Protein AF-A0A2V8IM67-F1 (afdb_monomer_lite)

Foldseek 3Di:
DDDDDDDDDDDDDPPDPPPPPPPPDDLVPQDLCNQVVCVLVVNDFLLRLVVNVLVVCVVAQDDQWDDPPPPPDPDDIGGDPPPSHDVPAQAAQDFLVVCVVSPHDPRNAPDPPDNRPPPPVQDGSNRVRVVQRVCCVVPVDGPDSQGSPDDDDDPVDDDPRGD

Secondary structure (DSSP, 8-state):
----------------------PPPP-TT--HHHHHHHHHTTS--HHHHHHHHHHHHHHH-S--EE-TT-TT--SPPEE-TT-------------HHHHHHTT--GGG-S-SS-SS---TTS--HHHHHHHHHHHHHHHS--SSTTTT------TTS--TT--

Radius of gyration: 24.32 Å; chains: 1; bounding box: 34×68×85 Å

Structure (mmCIF, N/CA/C/O backbone):
data_AF-A0A2V8IM67-F1
#
_entry.id   AF-A0A2V8IM67-F1
#
loop_
_atom_site.group_PDB
_atom_site.id
_atom_site.type_symbol
_atom_site.label_atom_id
_atom_site.label_alt_id
_atom_site.label_comp_id
_atom_site.label_asym_id
_atom_site.label_entity_id
_atom_site.label_seq_id
_atom_site.pdbx_PDB_ins_code
_atom_site.Cartn_x
_atom_site.Cartn_y
_atom_site.Cartn_z
_atom_site.occupancy
_atom_site.B_iso_or_equiv
_atom_site.auth_seq_id
_atom_site.auth_comp_id
_atom_site.auth_asym_id
_atom_site.auth_atom_id
_atom_site.pdbx_PDB_model_num
ATOM 1 N N . MET A 1 1 ? 3.211 -52.208 57.667 1.00 41.94 1 MET A N 1
ATOM 2 C CA . MET A 1 1 ? 3.717 -52.539 56.318 1.00 41.94 1 MET A CA 1
ATOM 3 C C . MET A 1 1 ? 2.692 -52.044 55.316 1.00 41.94 1 MET A C 1
ATOM 5 O O . MET A 1 1 ? 1.615 -52.606 55.221 1.00 41.94 1 MET A O 1
ATOM 9 N N . LEU A 1 2 ? 2.988 -50.895 54.713 1.00 44.56 2 LEU A N 1
ATOM 10 C CA . LEU A 1 2 ? 2.083 -50.044 53.943 1.00 44.56 2 LEU A CA 1
ATOM 11 C C . LEU A 1 2 ? 2.458 -50.181 52.466 1.00 44.56 2 LEU A C 1
ATOM 13 O O . LEU A 1 2 ? 3.575 -49.805 52.118 1.00 44.56 2 LEU A O 1
ATOM 17 N N . ARG A 1 3 ? 1.592 -50.754 51.622 1.00 47.78 3 ARG A N 1
ATOM 18 C CA . ARG A 1 3 ? 1.805 -50.831 50.167 1.00 47.78 3 ARG A CA 1
ATOM 19 C C . ARG A 1 3 ? 0.517 -51.211 49.425 1.00 47.78 3 ARG A C 1
ATOM 21 O O . ARG A 1 3 ? -0.251 -52.019 49.927 1.00 47.78 3 ARG A O 1
ATOM 28 N N . HIS A 1 4 ? 0.395 -50.658 48.214 1.00 43.56 4 HIS A N 1
ATOM 29 C CA . HIS A 1 4 ? -0.607 -50.873 47.150 1.00 43.56 4 HIS A CA 1
ATOM 30 C C . HIS A 1 4 ? -1.770 -49.854 47.148 1.00 43.56 4 HIS A C 1
ATOM 32 O O . HIS A 1 4 ? -2.721 -49.968 47.904 1.00 43.56 4 HIS A O 1
ATOM 38 N N . LEU A 1 5 ? -1.597 -48.697 46.491 1.00 52.53 5 LEU A N 1
ATOM 39 C CA . LEU A 1 5 ? -1.862 -48.431 45.056 1.00 52.53 5 LEU A CA 1
ATOM 40 C C . LEU A 1 5 ? -3.352 -48.489 44.686 1.00 52.53 5 LEU A C 1
ATOM 42 O O . LEU A 1 5 ? -3.815 -49.502 44.180 1.00 52.53 5 LEU A O 1
ATOM 46 N N . VAL A 1 6 ? -4.050 -47.357 44.829 1.00 46.59 6 VAL A N 1
ATOM 47 C CA . VAL A 1 6 ? -5.167 -46.977 43.946 1.00 46.59 6 VAL A CA 1
ATOM 48 C C . VAL A 1 6 ? -5.115 -45.457 43.747 1.00 46.59 6 VAL A C 1
ATOM 50 O O . VAL A 1 6 ? -5.665 -44.694 44.532 1.00 46.59 6 VAL A O 1
ATOM 53 N N . VAL A 1 7 ? -4.415 -45.004 42.707 1.00 49.31 7 VAL A N 1
ATOM 54 C CA . VAL A 1 7 ? -4.601 -43.663 42.129 1.00 49.31 7 VAL A CA 1
ATOM 55 C C . VAL A 1 7 ? -4.924 -43.889 40.661 1.00 49.31 7 VAL A C 1
ATOM 57 O O . VAL A 1 7 ? -4.036 -44.073 39.835 1.00 49.31 7 VAL A O 1
ATOM 60 N N . ALA A 1 8 ? -6.215 -43.956 40.361 1.00 51.38 8 ALA A N 1
ATOM 61 C CA . ALA A 1 8 ? -6.736 -44.001 39.005 1.00 51.38 8 ALA A CA 1
ATOM 62 C C . ALA A 1 8 ? -8.102 -43.307 39.000 1.00 51.38 8 ALA A C 1
ATOM 64 O O . ALA A 1 8 ? -9.128 -43.919 39.273 1.00 51.38 8 ALA A O 1
ATOM 65 N N . SER A 1 9 ? -8.101 -42.000 38.757 1.00 53.94 9 SER A N 1
ATOM 66 C CA . SER A 1 9 ? -9.270 -41.216 38.330 1.00 53.94 9 SER A CA 1
ATOM 67 C C . SER A 1 9 ? -8.722 -39.946 37.677 1.00 53.94 9 SER A C 1
ATOM 69 O O . SER A 1 9 ? -8.298 -39.018 38.352 1.00 53.94 9 SER A O 1
ATOM 71 N N . LEU A 1 10 ? -8.314 -40.067 36.417 1.00 48.94 10 LEU A N 1
ATOM 72 C CA . LEU A 1 10 ? -9.102 -39.708 35.234 1.00 48.94 10 LEU A CA 1
ATOM 73 C C . LEU A 1 10 ? -8.923 -38.222 34.884 1.00 48.94 10 LEU A C 1
ATOM 75 O O . LEU A 1 10 ? -9.726 -37.352 35.198 1.00 48.94 10 LEU A O 1
ATOM 79 N N . ILE A 1 11 ? -7.802 -37.988 34.202 1.00 55.47 11 ILE A N 1
ATOM 80 C CA . ILE A 1 11 ? -7.591 -36.936 33.207 1.00 55.47 11 ILE A CA 1
ATOM 81 C C . ILE A 1 11 ? -8.826 -36.877 32.300 1.00 55.47 11 ILE A C 1
ATOM 83 O O . ILE A 1 11 ? -9.089 -37.884 31.655 1.00 55.47 11 ILE A O 1
ATOM 87 N N . LEU A 1 12 ? -9.549 -35.749 32.246 1.00 48.72 12 LEU A N 1
ATOM 88 C CA . LEU A 1 12 ? -10.266 -35.223 31.062 1.00 48.72 12 LEU A CA 1
ATOM 89 C C . LEU A 1 12 ? -11.188 -34.047 31.446 1.00 48.72 12 LEU A C 1
ATOM 91 O O . LEU A 1 12 ? -12.402 -34.182 31.534 1.00 48.72 12 LEU A O 1
ATOM 95 N N . LEU A 1 13 ? -10.608 -32.856 31.618 1.00 52.09 13 LEU A N 1
ATOM 96 C CA . LEU A 1 13 ? -11.336 -31.601 31.381 1.00 52.09 13 LEU A CA 1
ATOM 97 C C . LEU A 1 13 ? -10.409 -30.530 30.784 1.00 52.09 13 LEU A C 1
ATOM 99 O O . LEU A 1 13 ? -10.336 -29.400 31.248 1.00 52.09 13 LEU A O 1
ATOM 103 N N . VAL A 1 14 ? -9.675 -30.908 29.737 1.00 50.59 14 VAL A N 1
ATOM 104 C CA . VAL A 1 14 ? -9.029 -29.960 28.816 1.00 50.59 14 VAL A CA 1
ATOM 105 C C . VAL A 1 14 ? -9.559 -30.268 27.419 1.00 50.59 14 VAL A C 1
ATOM 107 O O . VAL A 1 14 ? -8.846 -30.725 26.535 1.00 50.59 14 VAL A O 1
ATOM 110 N N . CYS A 1 15 ? -10.870 -30.120 27.245 1.00 46.78 15 CYS A N 1
ATOM 111 C CA . CYS A 1 15 ? -11.520 -30.196 25.944 1.00 46.78 15 CYS A CA 1
ATOM 112 C C . CYS A 1 15 ? -12.086 -28.802 25.669 1.00 46.78 15 CYS A C 1
ATOM 114 O O . CYS A 1 15 ? -13.096 -28.426 26.256 1.00 46.78 15 CYS A O 1
ATOM 116 N N . GLY A 1 16 ? -11.382 -28.001 24.864 1.00 49.16 16 GLY A N 1
ATOM 117 C CA . GLY A 1 16 ? -11.919 -26.712 24.422 1.00 49.16 16 GLY A CA 1
ATOM 118 C C . GLY A 1 16 ? -10.925 -25.667 23.929 1.00 49.16 16 GLY A C 1
ATOM 119 O O . GLY A 1 16 ? -11.326 -24.813 23.152 1.00 49.16 16 GLY A O 1
ATOM 120 N N . LEU A 1 17 ? -9.633 -25.742 24.265 1.00 46.91 17 LEU A N 1
ATOM 121 C CA . LEU A 1 17 ? -8.625 -24.944 23.555 1.00 46.91 17 LEU A CA 1
ATOM 122 C C . LEU A 1 17 ? -8.220 -25.691 22.284 1.00 46.91 17 LEU A C 1
ATOM 124 O O . LEU A 1 17 ? -7.065 -26.064 22.091 1.00 46.91 17 LEU A O 1
ATOM 128 N N . ALA A 1 18 ? -9.201 -25.948 21.415 1.00 47.22 18 ALA A N 1
ATOM 129 C CA . ALA A 1 18 ? -8.880 -26.095 20.012 1.00 47.22 18 ALA A CA 1
ATOM 130 C C . ALA A 1 18 ? -8.141 -24.809 19.650 1.00 47.22 18 ALA A C 1
ATOM 132 O O . ALA A 1 18 ? -8.695 -23.718 19.780 1.00 47.22 18 ALA A O 1
ATOM 133 N N . SER A 1 19 ? -6.863 -24.949 19.305 1.00 50.16 19 SER A N 1
ATOM 134 C CA . SER A 1 19 ? -6.104 -23.906 18.641 1.00 50.16 19 SER A CA 1
ATOM 135 C C . SER A 1 19 ? -6.972 -23.426 17.485 1.00 50.16 19 SER A C 1
ATOM 137 O O . SER A 1 19 ? -7.067 -24.092 16.452 1.00 50.16 19 SER A O 1
ATOM 139 N N . ALA A 1 20 ? -7.664 -22.304 17.678 1.00 50.03 20 ALA A N 1
ATOM 140 C CA . ALA A 1 20 ? -8.151 -21.499 16.586 1.00 50.03 20 ALA A CA 1
ATOM 141 C C . ALA A 1 20 ? -6.879 -20.954 15.945 1.00 50.03 20 ALA A C 1
ATOM 143 O O . ALA A 1 20 ? -6.431 -19.848 16.227 1.00 50.03 20 ALA A O 1
ATOM 144 N N . GLN A 1 21 ? -6.223 -21.802 15.154 1.00 44.91 21 GLN A N 1
ATOM 145 C CA . GLN A 1 21 ? -5.245 -21.364 14.192 1.00 44.91 21 GLN A CA 1
ATOM 146 C C . GLN A 1 21 ? -6.050 -20.462 13.268 1.00 44.91 21 GLN A C 1
ATOM 148 O O . GLN A 1 21 ? -6.730 -20.960 12.372 1.00 44.91 21 GLN A O 1
ATOM 153 N N . THR A 1 22 ? -6.065 -19.161 13.563 1.00 55.31 22 THR A N 1
ATOM 154 C CA . THR A 1 22 ? -6.767 -18.161 12.769 1.00 55.31 22 THR A CA 1
ATOM 155 C C . THR A 1 22 ? -6.363 -18.420 11.329 1.00 55.31 22 THR A C 1
ATOM 157 O O . THR A 1 22 ? -5.172 -18.358 10.997 1.00 55.31 22 THR A O 1
ATOM 160 N N . ALA A 1 23 ? -7.320 -18.854 10.505 1.00 65.94 23 ALA A N 1
ATOM 161 C CA . ALA A 1 23 ? -7.050 -19.122 9.105 1.00 65.94 23 ALA A CA 1
ATOM 162 C C . ALA A 1 23 ? -6.378 -17.868 8.536 1.00 65.94 23 ALA A C 1
ATOM 164 O O . ALA A 1 23 ? -6.818 -16.750 8.808 1.00 65.94 23 ALA A O 1
ATOM 165 N N . LYS A 1 24 ? -5.258 -18.033 7.821 1.00 85.50 24 LYS A N 1
ATOM 166 C CA . LYS A 1 24 ? -4.530 -16.884 7.272 1.00 85.50 24 LYS A CA 1
ATOM 167 C C . LYS A 1 24 ? -5.499 -16.072 6.412 1.00 85.50 24 LYS A C 1
ATOM 169 O O . LYS A 1 24 ? -6.030 -16.608 5.442 1.00 85.50 24 LYS A O 1
ATOM 174 N N . PHE A 1 25 ? -5.706 -14.804 6.764 1.00 94.19 25 PHE A N 1
ATOM 175 C CA . PHE A 1 25 ? -6.563 -13.912 5.990 1.00 94.19 25 PHE A CA 1
ATOM 176 C C . PHE A 1 25 ? -6.057 -13.829 4.543 1.00 94.19 25 PHE A C 1
ATOM 178 O O . PHE A 1 25 ? -4.873 -13.564 4.306 1.00 94.19 25 PHE A O 1
ATOM 185 N N . ARG A 1 26 ? -6.950 -14.082 3.581 1.00 96.06 26 ARG A N 1
ATOM 186 C CA . ARG A 1 26 ? -6.656 -14.030 2.147 1.00 96.06 26 ARG A CA 1
ATOM 187 C C . ARG A 1 26 ? -7.121 -12.688 1.602 1.00 96.06 26 ARG A C 1
ATOM 189 O O . ARG A 1 26 ? -8.296 -12.373 1.706 1.00 96.06 26 ARG A O 1
ATOM 196 N N . ILE A 1 27 ? -6.199 -11.922 1.024 1.00 96.88 27 ILE A N 1
ATOM 197 C CA . ILE A 1 27 ? -6.497 -10.582 0.503 1.00 96.88 27 ILE A CA 1
ATOM 198 C C . ILE A 1 27 ? -7.092 -10.623 -0.911 1.00 96.88 27 ILE A C 1
ATOM 200 O O . ILE A 1 27 ? -7.792 -9.702 -1.313 1.00 96.88 27 ILE A O 1
ATOM 204 N N . GLU A 1 28 ? -6.814 -11.677 -1.684 1.00 97.06 28 GLU A N 1
ATOM 205 C CA . GLU A 1 28 ? -7.390 -11.862 -3.014 1.00 97.06 28 GLU A CA 1
ATOM 206 C C . GLU A 1 28 ? -8.911 -11.998 -2.957 1.00 97.06 28 GLU A C 1
ATOM 208 O O . GLU A 1 28 ? -9.423 -12.894 -2.281 1.00 97.06 28 GLU A O 1
ATOM 213 N N . GLU A 1 29 ? -9.598 -11.139 -3.715 1.00 97.06 29 GLU A N 1
ATOM 214 C CA . GLU A 1 29 ? -11.063 -11.062 -3.794 1.00 97.06 29 GLU A CA 1
ATOM 215 C C . GLU A 1 29 ? -11.751 -10.762 -2.448 1.00 97.06 29 GLU A C 1
ATOM 217 O O . GLU A 1 29 ? -12.953 -10.973 -2.313 1.00 97.06 29 GLU A O 1
ATOM 222 N N . ALA A 1 30 ? -11.011 -10.262 -1.450 1.00 98.00 30 ALA A N 1
ATOM 223 C CA . ALA A 1 30 ? -11.602 -9.790 -0.203 1.00 98.00 30 ALA A CA 1
ATOM 224 C C . ALA A 1 30 ? -12.341 -8.467 -0.434 1.00 98.00 30 ALA A C 1
ATOM 226 O O . ALA A 1 30 ? -11.788 -7.518 -1.000 1.00 98.00 30 ALA A O 1
ATOM 227 N N . THR A 1 31 ? -13.579 -8.383 0.039 1.00 98.25 31 THR A N 1
ATOM 228 C CA . THR A 1 31 ? -14.352 -7.141 0.026 1.00 98.25 31 THR A CA 1
ATOM 229 C C . THR A 1 31 ? -13.904 -6.198 1.151 1.00 98.25 31 THR A C 1
ATOM 231 O O . THR A 1 31 ? -13.220 -6.591 2.100 1.00 98.25 31 THR A O 1
ATOM 234 N N . ILE A 1 32 ? -14.317 -4.928 1.076 1.00 98.31 32 ILE A N 1
ATOM 235 C CA . ILE A 1 32 ? -14.124 -3.968 2.179 1.00 98.31 32 ILE A CA 1
ATOM 236 C C . ILE A 1 32 ? -14.797 -4.484 3.462 1.00 98.31 32 ILE A C 1
ATOM 238 O O . ILE A 1 32 ? -14.224 -4.365 4.545 1.00 98.31 32 ILE A O 1
ATOM 242 N N . GLU A 1 33 ? -15.973 -5.101 3.331 1.00 98.31 33 GLU A N 1
ATOM 243 C CA . GLU A 1 33 ? -16.710 -5.684 4.453 1.00 98.31 33 GLU A CA 1
ATOM 244 C C . GLU A 1 33 ? -15.948 -6.856 5.090 1.00 98.31 33 GLU A C 1
ATOM 246 O O . GLU A 1 33 ? -15.870 -6.926 6.318 1.00 98.31 33 GLU A O 1
ATOM 251 N N . ASP A 1 34 ? -15.315 -7.723 4.290 1.00 98.12 34 ASP A N 1
ATOM 252 C CA . ASP A 1 34 ? -14.491 -8.834 4.792 1.00 98.12 34 ASP A CA 1
ATOM 253 C C . ASP A 1 34 ? -13.305 -8.328 5.618 1.00 98.12 34 ASP A C 1
ATOM 255 O O . ASP A 1 34 ? -13.022 -8.847 6.704 1.00 98.12 34 ASP A O 1
ATOM 259 N N . ILE A 1 35 ? -12.618 -7.293 5.119 1.00 98.44 35 ILE A N 1
ATOM 260 C CA . ILE A 1 35 ? -11.488 -6.659 5.807 1.00 98.44 35 ILE A CA 1
ATOM 261 C C . ILE A 1 35 ? -11.958 -6.079 7.143 1.00 98.44 35 ILE A C 1
ATOM 263 O O . ILE A 1 35 ? -11.397 -6.400 8.192 1.00 98.44 35 ILE A O 1
ATOM 267 N N . GLN A 1 36 ? -13.007 -5.258 7.123 1.00 98.44 36 GLN A N 1
ATOM 268 C CA . GLN A 1 36 ? -13.481 -4.559 8.317 1.00 98.44 36 GLN A CA 1
ATOM 269 C C . GLN A 1 36 ? -14.061 -5.509 9.355 1.00 98.44 36 GLN A C 1
ATOM 271 O O . GLN A 1 36 ? -13.738 -5.390 10.535 1.00 98.44 36 GLN A O 1
ATOM 276 N N . SER A 1 37 ? -14.843 -6.498 8.929 1.00 97.94 37 SER A N 1
ATOM 277 C CA . SER A 1 37 ? -15.373 -7.524 9.826 1.00 97.94 37 SER A CA 1
ATOM 278 C C . SER A 1 37 ? -14.249 -8.328 10.483 1.00 97.94 37 SER A C 1
ATOM 280 O O . SER A 1 37 ? -14.342 -8.658 11.662 1.00 97.94 37 SER A O 1
ATOM 282 N N . SER A 1 38 ? -13.156 -8.599 9.765 1.00 98.12 38 SER A N 1
ATOM 283 C CA . SER A 1 38 ? -11.992 -9.300 10.328 1.00 98.12 38 SER A CA 1
ATOM 284 C C . SER A 1 38 ? -11.193 -8.431 11.304 1.00 98.12 38 SER A C 1
ATOM 286 O O . SER A 1 38 ? -10.712 -8.942 12.315 1.00 98.12 38 SER A O 1
ATOM 288 N N . ILE A 1 39 ? -11.104 -7.117 11.062 1.00 98.19 39 ILE A N 1
ATOM 289 C CA . ILE A 1 39 ? -10.537 -6.159 12.027 1.00 98.19 39 ILE A CA 1
ATOM 290 C C . ILE A 1 39 ? -11.398 -6.106 13.294 1.00 98.19 39 ILE A C 1
ATOM 292 O O . ILE A 1 39 ? -10.870 -6.234 14.396 1.00 98.19 39 ILE A O 1
ATOM 296 N N . LEU A 1 40 ? -12.724 -6.008 13.153 1.00 98.12 40 LEU A N 1
ATOM 297 C CA . LEU A 1 40 ? -13.664 -5.982 14.281 1.00 98.12 40 LEU A CA 1
ATOM 298 C C . LEU A 1 40 ? -13.593 -7.253 15.142 1.00 98.12 40 LEU A C 1
ATOM 300 O O . LEU A 1 40 ? -13.762 -7.175 16.357 1.00 98.12 40 LEU A O 1
ATOM 304 N N . ARG A 1 41 ? -13.309 -8.413 14.533 1.00 97.00 41 ARG A N 1
ATOM 305 C CA . ARG A 1 41 ? -13.072 -9.682 15.245 1.00 97.00 41 ARG A CA 1
ATOM 306 C C . ARG A 1 41 ? -11.664 -9.811 15.845 1.00 97.00 41 ARG A C 1
ATOM 308 O O . ARG A 1 41 ? -11.402 -10.777 16.553 1.00 97.00 41 ARG A O 1
ATOM 315 N N . GLY A 1 42 ? -10.757 -8.871 15.572 1.00 95.56 42 GLY A N 1
ATOM 316 C CA . GLY A 1 42 ? -9.360 -8.927 16.017 1.00 95.56 42 GLY A CA 1
ATOM 317 C C . GLY A 1 42 ? -8.490 -9.936 15.255 1.00 95.56 42 GLY A C 1
ATOM 318 O O . GLY A 1 42 ? -7.402 -10.280 15.708 1.00 95.56 42 GLY A O 1
ATOM 319 N N . GLU A 1 43 ? -8.951 -10.422 14.102 1.00 96.06 43 GLU A N 1
ATOM 320 C CA . GLU A 1 43 ? -8.247 -11.410 13.267 1.00 96.06 43 GLU A CA 1
ATOM 321 C C . GLU A 1 43 ? -7.288 -10.756 12.261 1.00 96.06 43 GLU A C 1
ATOM 323 O O . GLU A 1 43 ? -6.421 -11.419 11.686 1.00 96.06 43 GLU A O 1
ATOM 328 N N . LEU A 1 44 ? -7.457 -9.454 12.026 1.00 97.81 44 LEU A N 1
ATOM 329 C CA . LEU A 1 44 ? -6.720 -8.668 11.048 1.00 97.81 44 LEU A CA 1
ATOM 330 C C . LEU A 1 44 ? -6.414 -7.277 11.613 1.00 97.81 44 LEU A C 1
ATOM 332 O O . LEU A 1 44 ? -7.148 -6.760 12.449 1.00 97.81 44 LEU A O 1
ATOM 336 N N . THR A 1 45 ? -5.344 -6.657 11.124 1.00 98.62 45 THR A N 1
ATOM 337 C CA . THR A 1 45 ? -5.019 -5.253 11.400 1.00 98.62 45 THR A CA 1
ATOM 338 C C . THR A 1 45 ? -4.853 -4.493 10.088 1.00 98.62 45 THR A C 1
ATOM 340 O O . THR A 1 45 ? -4.523 -5.088 9.059 1.00 98.62 45 THR A O 1
ATOM 343 N N . SER A 1 46 ? -5.037 -3.176 10.110 1.00 98.75 46 SER A N 1
ATOM 344 C CA . SER A 1 46 ? -4.780 -2.296 8.967 1.00 98.75 46 SER A CA 1
ATOM 345 C C . SER A 1 46 ? -3.328 -2.420 8.506 1.00 98.75 46 SER A C 1
ATOM 347 O O . SER A 1 46 ? -3.068 -2.520 7.306 1.00 98.75 46 SER A O 1
ATOM 349 N N . THR A 1 47 ? -2.371 -2.496 9.443 1.00 98.81 47 THR A N 1
ATOM 350 C CA . THR A 1 47 ? -0.953 -2.715 9.103 1.00 98.81 47 THR A CA 1
ATOM 351 C C . THR A 1 47 ? -0.788 -4.025 8.340 1.00 98.81 47 THR A C 1
ATOM 353 O O . THR A 1 47 ? -0.111 -4.072 7.311 1.00 98.81 47 THR A O 1
ATOM 356 N N . ARG A 1 48 ? -1.481 -5.083 8.779 1.00 98.56 48 ARG A N 1
ATOM 357 C CA . ARG A 1 48 ? -1.428 -6.379 8.112 1.00 98.56 48 ARG A CA 1
ATOM 358 C C . ARG A 1 48 ? -2.048 -6.345 6.714 1.00 98.56 48 ARG A C 1
ATOM 360 O O . ARG A 1 48 ? -1.512 -6.996 5.819 1.00 98.56 48 ARG A O 1
ATOM 367 N N . VAL A 1 49 ? -3.118 -5.576 6.493 1.00 98.69 49 VAL A N 1
ATOM 368 C CA . VAL A 1 49 ? -3.682 -5.355 5.147 1.00 98.69 49 VAL A CA 1
ATOM 369 C C . VAL A 1 49 ? -2.638 -4.732 4.219 1.00 98.69 49 VAL A C 1
ATOM 371 O O . VAL A 1 49 ? -2.402 -5.251 3.126 1.00 98.69 49 VAL A O 1
ATOM 374 N N . VAL A 1 50 ? -1.962 -3.666 4.662 1.00 98.62 50 VAL A N 1
ATOM 375 C CA . VAL A 1 50 ? -0.914 -3.001 3.869 1.00 98.62 50 VAL A CA 1
ATOM 376 C C . VAL A 1 50 ? 0.224 -3.973 3.549 1.00 98.62 50 VAL A C 1
ATOM 378 O O . VAL A 1 50 ? 0.632 -4.080 2.395 1.00 98.62 50 VAL A O 1
ATOM 381 N N . GLU A 1 51 ? 0.695 -4.753 4.524 1.00 98.50 51 GLU A N 1
ATOM 382 C CA . GLU A 1 51 ? 1.728 -5.773 4.302 1.00 98.50 51 GLU A CA 1
ATOM 383 C C . GLU A 1 51 ? 1.314 -6.843 3.282 1.00 98.50 51 GLU A C 1
ATOM 385 O O . GLU A 1 51 ? 2.124 -7.246 2.443 1.00 98.50 51 GLU A O 1
ATOM 390 N N . LEU A 1 52 ? 0.065 -7.320 3.331 1.00 98.38 52 LEU A N 1
ATOM 391 C CA . LEU A 1 52 ? -0.456 -8.298 2.372 1.00 98.38 52 LEU A CA 1
ATOM 392 C C . LEU A 1 52 ? -0.429 -7.742 0.942 1.00 98.38 52 LEU A C 1
ATOM 394 O O . LEU A 1 52 ? 0.003 -8.445 0.023 1.00 98.38 52 LEU A O 1
ATOM 398 N N . TYR A 1 53 ? -0.797 -6.473 0.751 1.00 98.50 53 TYR A N 1
ATOM 399 C CA . TYR A 1 53 ? -0.673 -5.816 -0.550 1.00 98.50 53 TYR A CA 1
ATOM 400 C C . TYR A 1 53 ? 0.782 -5.598 -0.964 1.00 98.50 53 TYR A C 1
ATOM 402 O O . TYR A 1 53 ? 1.134 -5.942 -2.090 1.00 98.50 53 TYR A O 1
ATOM 410 N N . LEU A 1 54 ? 1.656 -5.116 -0.076 1.00 98.25 54 LEU A N 1
ATOM 411 C CA . LEU A 1 54 ? 3.084 -4.944 -0.376 1.00 98.25 54 LEU A CA 1
ATOM 412 C C . LEU A 1 54 ? 3.739 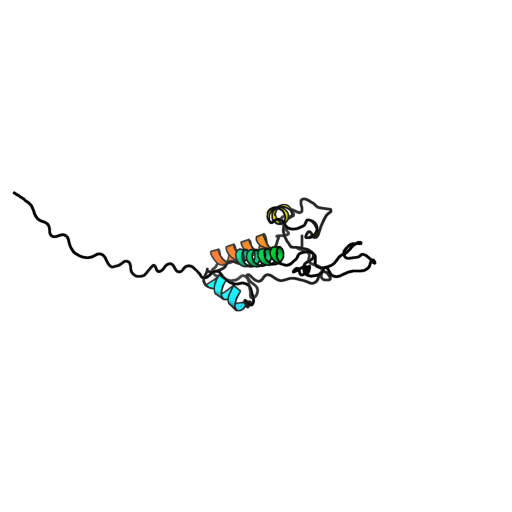-6.263 -0.816 1.00 98.25 54 LEU A C 1
ATOM 414 O O . LEU A 1 54 ? 4.513 -6.276 -1.774 1.00 98.25 54 LEU A O 1
ATOM 418 N N . ASN A 1 55 ? 3.374 -7.388 -0.197 1.00 97.62 55 ASN A N 1
ATOM 419 C CA . ASN A 1 55 ? 3.844 -8.713 -0.609 1.00 97.62 55 ASN A CA 1
ATOM 420 C C . ASN A 1 55 ? 3.393 -9.074 -2.033 1.00 97.62 55 ASN A C 1
ATOM 422 O O . ASN A 1 55 ? 4.194 -9.568 -2.828 1.00 97.62 55 ASN A O 1
ATOM 426 N N . ARG A 1 56 ? 2.135 -8.789 -2.390 1.00 97.69 56 ARG A N 1
ATOM 427 C CA . ARG A 1 56 ? 1.620 -9.008 -3.753 1.00 97.69 56 ARG A CA 1
ATOM 428 C C . ARG A 1 56 ? 2.289 -8.090 -4.771 1.00 97.69 56 ARG A C 1
ATOM 430 O O . ARG A 1 56 ? 2.657 -8.543 -5.851 1.00 97.69 56 ARG A O 1
ATOM 437 N N . ILE A 1 57 ? 2.500 -6.825 -4.418 1.00 97.50 57 ILE A N 1
ATOM 438 C CA . ILE A 1 57 ? 3.217 -5.857 -5.255 1.00 97.50 57 ILE A CA 1
ATOM 439 C C . ILE A 1 57 ? 4.631 -6.367 -5.530 1.00 97.50 57 ILE A C 1
ATOM 441 O O . ILE A 1 57 ? 5.064 -6.385 -6.678 1.00 97.50 57 ILE A O 1
ATOM 445 N N . LYS A 1 58 ? 5.331 -6.857 -4.506 1.00 96.25 58 LYS A N 1
ATOM 446 C CA . LYS A 1 58 ? 6.668 -7.433 -4.666 1.00 96.25 58 LYS A CA 1
ATOM 447 C C . LYS A 1 58 ? 6.676 -8.671 -5.569 1.00 96.25 58 LYS A C 1
ATOM 449 O O . LYS A 1 58 ? 7.618 -8.849 -6.332 1.00 96.25 58 LYS A O 1
ATOM 454 N N . ALA A 1 59 ? 5.641 -9.508 -5.499 1.00 96.19 59 ALA A N 1
ATOM 455 C CA . ALA A 1 59 ? 5.544 -10.725 -6.303 1.00 96.19 59 ALA A CA 1
ATOM 456 C C . ALA A 1 59 ? 5.219 -10.463 -7.787 1.00 96.19 59 ALA A C 1
ATOM 458 O O . ALA A 1 59 ? 5.691 -11.201 -8.655 1.00 96.19 59 ALA A O 1
ATOM 459 N N . TYR A 1 60 ? 4.405 -9.441 -8.076 1.00 96.62 60 TYR A N 1
ATOM 460 C CA . TYR A 1 60 ? 3.758 -9.301 -9.386 1.00 96.62 60 TYR A CA 1
ATOM 461 C C . TYR A 1 60 ? 4.007 -7.967 -10.111 1.00 96.62 60 TYR A C 1
ATOM 463 O O . TYR A 1 60 ? 3.693 -7.867 -11.295 1.00 96.62 60 TYR A O 1
ATOM 471 N N . ASN A 1 61 ? 4.541 -6.930 -9.455 1.00 95.56 61 ASN A N 1
ATOM 472 C CA . ASN A 1 61 ? 4.643 -5.569 -10.009 1.00 95.56 61 ASN A CA 1
ATOM 473 C C . ASN A 1 61 ? 6.044 -5.201 -10.548 1.00 95.56 61 ASN A C 1
ATOM 475 O O . ASN A 1 61 ? 6.506 -4.066 -10.402 1.00 95.56 61 ASN A O 1
ATOM 479 N N . GLY A 1 62 ? 6.739 -6.162 -11.148 1.00 93.25 62 GLY A N 1
ATOM 480 C CA . GLY A 1 62 ? 8.007 -5.960 -11.850 1.00 93.25 62 GLY A CA 1
ATOM 481 C C . GLY A 1 62 ? 7.839 -5.544 -13.321 1.00 93.25 62 GLY A C 1
ATOM 482 O O . GLY A 1 62 ? 6.711 -5.441 -13.805 1.00 93.25 62 GLY A O 1
ATOM 483 N N . PRO A 1 63 ? 8.948 -5.320 -14.051 1.00 92.12 63 PRO A N 1
ATOM 484 C CA . PRO A 1 63 ? 8.928 -4.945 -15.466 1.00 92.12 63 PRO A CA 1
ATOM 485 C C . PRO A 1 63 ? 8.267 -6.004 -16.361 1.00 92.12 63 PRO A C 1
ATOM 487 O O . PRO A 1 63 ? 8.544 -7.195 -16.238 1.00 92.12 63 PRO A O 1
ATOM 490 N N . CYS A 1 64 ? 7.427 -5.560 -17.297 1.00 94.38 64 CYS A N 1
ATOM 491 C CA . CYS A 1 64 ? 6.743 -6.419 -18.277 1.00 94.38 64 CYS A CA 1
ATOM 492 C C . CYS A 1 64 ? 6.956 -5.986 -19.740 1.00 94.38 64 CYS A C 1
ATOM 494 O O . CYS A 1 64 ? 6.547 -6.681 -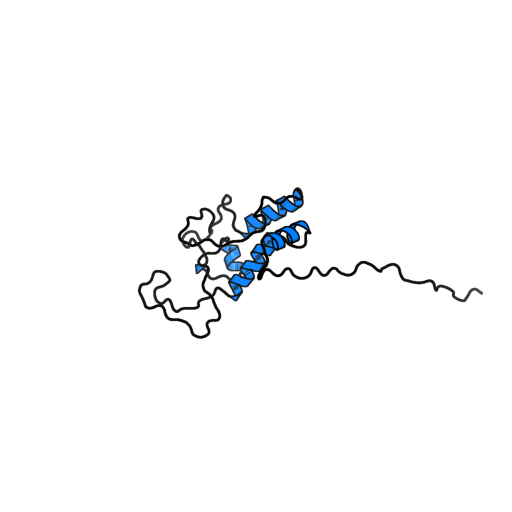20.672 1.00 94.38 64 CYS A O 1
ATOM 496 N N . VAL A 1 65 ? 7.632 -4.857 -19.939 1.00 94.12 65 VAL A N 1
ATOM 497 C CA . VAL A 1 65 ? 7.952 -4.254 -21.233 1.00 94.12 65 VAL A CA 1
ATOM 498 C C . VAL A 1 65 ? 9.379 -3.713 -21.203 1.00 94.12 65 VAL A C 1
ATOM 500 O O . VAL A 1 65 ? 9.879 -3.335 -20.142 1.00 94.12 65 VAL A O 1
ATOM 503 N N . ASN A 1 66 ? 10.023 -3.649 -22.365 1.00 93.88 66 ASN A N 1
ATOM 504 C CA . ASN A 1 66 ? 11.255 -2.891 -22.534 1.00 93.88 66 ASN A CA 1
ATOM 505 C C . ASN A 1 66 ? 10.904 -1.409 -22.698 1.00 93.88 66 ASN A C 1
ATOM 507 O O . ASN A 1 66 ? 10.090 -1.055 -23.551 1.00 93.88 66 ASN A O 1
ATOM 511 N N . LEU A 1 67 ? 11.537 -0.565 -21.885 1.00 90.88 67 LEU A N 1
ATOM 512 C CA . LEU A 1 67 ? 11.398 0.892 -21.892 1.00 90.88 67 LEU A CA 1
ATOM 513 C C . LEU A 1 67 ? 12.799 1.498 -22.063 1.00 90.88 67 LEU A C 1
ATOM 515 O O . LEU A 1 67 ? 13.381 1.934 -21.067 1.00 90.88 67 LEU A O 1
ATOM 519 N N . PRO A 1 68 ? 13.386 1.461 -23.277 1.00 90.62 68 PRO A N 1
ATOM 520 C CA . PRO A 1 68 ? 14.777 1.877 -23.492 1.00 90.62 68 PRO A CA 1
ATOM 521 C C . PRO A 1 68 ? 15.025 3.329 -23.064 1.00 90.62 68 PRO A C 1
ATOM 523 O O . PRO A 1 68 ? 16.077 3.638 -22.512 1.00 90.62 68 PRO A O 1
ATOM 526 N N . ASP A 1 69 ? 14.003 4.171 -23.217 1.00 89.44 69 ASP A N 1
ATOM 527 C CA . ASP A 1 69 ? 14.048 5.606 -22.941 1.00 89.44 69 ASP A CA 1
ATOM 528 C C . ASP A 1 69 ? 13.294 5.986 -21.645 1.00 89.44 69 ASP A C 1
ATOM 530 O O . ASP A 1 69 ? 13.025 7.156 -21.380 1.00 89.44 69 ASP A O 1
ATOM 534 N N . GLY A 1 70 ? 12.916 4.998 -20.825 1.00 84.31 70 GLY A N 1
ATOM 535 C CA . GLY A 1 70 ? 12.098 5.203 -19.626 1.00 84.31 70 GLY A CA 1
ATOM 536 C C . GLY A 1 70 ? 10.599 5.381 -19.905 1.00 84.31 70 GLY A C 1
ATOM 537 O O . GLY A 1 70 ? 10.124 5.205 -21.023 1.00 84.31 70 GLY A O 1
ATOM 538 N N . VAL A 1 71 ? 9.825 5.693 -18.856 1.00 79.62 71 VAL A N 1
ATOM 539 C CA . VAL A 1 71 ? 8.345 5.736 -18.914 1.00 79.62 71 VAL A CA 1
ATOM 540 C C . VAL A 1 71 ? 7.792 6.904 -19.741 1.00 79.62 71 VAL A C 1
ATOM 542 O O . VAL A 1 71 ? 6.692 6.803 -20.272 1.00 79.62 71 VAL A O 1
ATOM 545 N N . LEU A 1 72 ? 8.560 7.991 -19.869 1.00 82.12 72 LEU A N 1
ATOM 546 C CA . LEU A 1 72 ? 8.211 9.176 -20.668 1.00 82.12 72 LEU A CA 1
ATOM 547 C C . LEU A 1 72 ? 8.976 9.235 -22.001 1.00 82.12 72 LEU A C 1
ATOM 549 O O . LEU A 1 72 ? 8.957 10.256 -22.684 1.00 82.12 72 LEU A O 1
ATOM 553 N N . GLY A 1 73 ? 9.698 8.168 -22.338 1.00 85.31 73 GLY A N 1
ATOM 554 C CA . GLY A 1 73 ? 10.494 8.088 -23.549 1.00 85.31 73 GLY A CA 1
ATOM 555 C C . GLY A 1 73 ? 9.650 7.924 -24.814 1.00 85.31 73 GLY A C 1
ATOM 556 O O . GLY A 1 73 ? 8.516 7.454 -24.760 1.00 85.31 73 GLY A O 1
ATOM 557 N N . LEU A 1 74 ? 10.216 8.304 -25.963 1.00 90.06 74 LEU A N 1
ATOM 558 C CA . LEU A 1 74 ? 9.544 8.210 -27.268 1.00 90.06 74 LEU A CA 1
ATOM 559 C C . LEU A 1 74 ? 9.895 6.930 -28.043 1.00 90.06 74 LEU A C 1
ATOM 561 O O . LEU A 1 74 ? 9.265 6.641 -29.061 1.00 90.06 74 LEU A O 1
ATOM 565 N N . GLY A 1 75 ? 10.900 6.175 -27.595 1.00 92.31 75 GLY A N 1
ATOM 566 C CA . GLY A 1 75 ? 11.306 4.922 -28.212 1.00 92.31 75 GLY A CA 1
ATOM 567 C C . GLY A 1 75 ? 10.238 3.826 -28.139 1.00 92.31 75 GLY A C 1
ATOM 568 O O . GLY A 1 75 ? 9.308 3.880 -27.329 1.00 92.31 75 GLY A O 1
ATOM 569 N N . PRO A 1 76 ? 10.358 2.792 -28.988 1.00 93.69 76 PRO A N 1
ATOM 570 C CA . PRO A 1 76 ? 9.348 1.752 -29.094 1.00 93.69 76 PRO A CA 1
ATOM 571 C C . PRO A 1 76 ? 9.280 0.900 -27.821 1.00 93.69 76 PRO A C 1
ATOM 573 O O . PRO A 1 76 ? 10.254 0.261 -27.417 1.00 93.69 76 PRO A O 1
ATOM 576 N N . ILE A 1 77 ? 8.088 0.832 -27.232 1.00 94.38 77 ILE A N 1
ATOM 577 C CA . ILE A 1 77 ? 7.780 -0.079 -26.128 1.00 94.38 77 ILE A CA 1
ATOM 578 C C . ILE A 1 77 ? 7.550 -1.473 -26.712 1.00 94.38 77 ILE A C 1
ATOM 580 O O . ILE A 1 77 ? 6.688 -1.660 -27.571 1.00 94.38 77 ILE A O 1
ATOM 584 N N . THR A 1 78 ? 8.305 -2.468 -26.243 1.00 95.50 78 THR A N 1
ATOM 585 C CA . THR A 1 78 ? 8.156 -3.862 -26.699 1.00 95.50 78 THR A CA 1
ATOM 586 C C . THR A 1 78 ? 7.827 -4.800 -25.538 1.00 95.50 78 THR A C 1
ATOM 588 O O . THR A 1 78 ? 8.382 -4.639 -24.449 1.00 95.50 78 THR A O 1
ATOM 591 N N . PRO A 1 79 ? 6.929 -5.784 -25.726 1.00 94.94 79 PRO A N 1
ATOM 592 C CA . PRO A 1 79 ? 6.562 -6.714 -24.666 1.00 94.94 79 PRO A CA 1
ATOM 593 C C . PRO A 1 79 ? 7.703 -7.682 -24.351 1.00 94.94 79 PRO A C 1
ATOM 595 O O . PRO A 1 79 ? 8.369 -8.201 -25.248 1.00 94.94 79 PRO A O 1
ATOM 598 N N . ILE A 1 80 ? 7.876 -7.995 -23.068 1.00 96.75 80 ILE A N 1
ATOM 599 C CA . ILE A 1 80 ? 8.768 -9.068 -22.631 1.00 96.75 80 ILE A CA 1
ATOM 600 C C . ILE A 1 80 ? 7.960 -10.369 -22.613 1.00 96.75 80 ILE A C 1
ATOM 602 O O . ILE A 1 80 ? 7.022 -10.538 -21.828 1.00 96.75 80 ILE A O 1
ATOM 606 N N . ARG A 1 81 ? 8.309 -11.314 -23.494 1.00 96.56 81 ARG A N 1
ATOM 607 C CA . ARG A 1 81 ? 7.642 -12.623 -23.557 1.00 96.56 81 ARG A CA 1
ATOM 608 C C . ARG A 1 81 ? 7.753 -13.326 -22.203 1.00 96.56 81 ARG A C 1
ATOM 610 O O . ARG A 1 81 ? 8.841 -13.438 -21.652 1.00 96.56 81 ARG A O 1
ATOM 617 N N . ASN A 1 82 ? 6.629 -13.846 -21.705 1.00 95.88 82 ASN A N 1
ATOM 618 C CA . ASN A 1 82 ? 6.548 -14.566 -20.431 1.00 95.88 82 ASN A CA 1
ATOM 619 C C . ASN A 1 82 ? 7.085 -13.769 -19.226 1.00 95.88 82 ASN A C 1
ATOM 621 O O . ASN A 1 82 ? 7.601 -14.376 -18.292 1.00 95.88 82 ASN A O 1
ATOM 625 N N . ALA A 1 83 ? 6.935 -12.437 -19.212 1.00 95.81 83 ALA A N 1
ATOM 626 C CA . ALA A 1 83 ? 7.392 -11.610 -18.092 1.00 95.81 83 ALA A CA 1
ATOM 627 C C . ALA A 1 83 ? 6.813 -12.058 -16.742 1.00 95.81 83 ALA A C 1
ATOM 629 O O . ALA A 1 83 ? 7.499 -11.992 -15.730 1.00 95.81 83 ALA A O 1
ATOM 630 N N . ARG A 1 84 ? 5.554 -12.531 -16.728 1.00 95.62 84 ARG A N 1
ATOM 631 C CA . ARG A 1 84 ? 4.805 -12.895 -15.506 1.00 95.62 84 ARG A CA 1
ATOM 632 C C . ARG A 1 84 ? 4.766 -11.759 -14.474 1.00 95.62 84 ARG A C 1
ATOM 634 O O . ARG A 1 84 ? 4.729 -12.013 -13.275 1.00 95.62 84 ARG A O 1
ATOM 641 N N . GLN A 1 85 ? 4.789 -10.520 -14.953 1.00 95.88 85 GLN A N 1
ATOM 642 C CA . GLN A 1 85 ? 4.757 -9.294 -14.164 1.00 95.88 85 GLN A CA 1
ATOM 643 C C . GLN A 1 85 ? 3.772 -8.304 -14.797 1.00 95.88 85 GLN A C 1
ATOM 645 O O . GLN A 1 85 ? 3.431 -8.437 -15.973 1.00 95.88 85 GLN A O 1
ATOM 650 N N . LEU A 1 86 ? 3.322 -7.322 -14.017 1.00 93.81 86 LEU A N 1
ATOM 651 C CA . LEU A 1 86 ? 2.273 -6.374 -14.405 1.00 93.81 86 LEU A CA 1
ATOM 652 C C . LEU A 1 86 ? 2.781 -4.944 -14.614 1.00 93.81 86 LEU A C 1
ATOM 654 O O . LEU A 1 86 ? 2.203 -4.221 -15.416 1.00 93.81 86 LEU A O 1
ATOM 658 N N . ASN A 1 87 ? 3.839 -4.537 -13.904 1.00 92.12 87 ASN A N 1
ATOM 659 C CA . ASN A 1 87 ? 4.352 -3.161 -13.869 1.00 92.12 87 ASN A CA 1
ATOM 660 C C . ASN A 1 87 ? 3.264 -2.067 -13.716 1.00 92.12 87 ASN A C 1
ATOM 662 O O . ASN A 1 87 ? 3.337 -1.022 -14.355 1.00 92.12 87 ASN A O 1
ATOM 666 N N . ALA A 1 88 ? 2.239 -2.312 -12.898 1.00 94.00 88 ALA A N 1
ATOM 667 C CA . ALA A 1 88 ? 1.047 -1.472 -12.777 1.00 94.00 88 ALA A CA 1
ATOM 668 C C . ALA A 1 88 ? 1.215 -0.257 -11.842 1.00 94.00 88 ALA A C 1
ATOM 670 O O . ALA A 1 88 ? 0.604 0.781 -12.072 1.00 94.00 88 ALA A O 1
ATOM 671 N N . LEU A 1 89 ? 2.014 -0.377 -10.777 1.00 94.81 89 LEU A N 1
ATOM 672 C CA . LEU A 1 89 ? 2.214 0.695 -9.789 1.00 94.81 89 LEU A CA 1
ATOM 673 C C . LEU A 1 89 ? 3.547 1.407 -10.003 1.00 94.81 89 LEU A C 1
ATOM 675 O O . LEU A 1 89 ? 4.581 0.733 -10.046 1.00 94.81 89 LEU A O 1
ATOM 679 N N . LEU A 1 90 ? 3.525 2.740 -10.080 1.00 91.06 90 LEU A N 1
ATOM 680 C CA . LEU A 1 90 ? 4.714 3.579 -10.252 1.00 91.06 90 LEU A CA 1
ATOM 681 C C . LEU A 1 90 ? 5.413 3.848 -8.914 1.00 91.06 90 LEU A C 1
ATOM 683 O O . LEU A 1 90 ? 6.502 3.324 -8.703 1.00 91.06 90 LEU A O 1
ATOM 687 N N . SER A 1 91 ? 4.762 4.573 -8.003 1.00 93.69 91 SER A N 1
ATOM 688 C CA . SER A 1 91 ? 5.287 4.919 -6.673 1.00 93.69 91 SER A CA 1
ATOM 689 C C . SER A 1 91 ? 4.557 4.159 -5.563 1.00 93.69 91 SER A C 1
ATOM 691 O O . SER A 1 91 ? 3.396 3.775 -5.713 1.00 93.69 91 SER A O 1
ATOM 693 N N . LEU A 1 92 ? 5.245 3.917 -4.446 1.00 96.12 92 LEU A N 1
ATOM 694 C CA . LEU A 1 92 ? 4.688 3.305 -3.241 1.00 96.12 92 LEU A CA 1
ATOM 695 C C . LEU A 1 92 ? 4.835 4.284 -2.079 1.00 96.12 92 LEU A C 1
ATOM 697 O O . LEU A 1 92 ? 5.958 4.679 -1.783 1.00 96.12 92 LEU A O 1
ATOM 701 N N . ASN A 1 93 ? 3.735 4.601 -1.387 1.00 96.50 93 ASN A N 1
ATOM 702 C CA . ASN A 1 93 ? 3.754 5.492 -0.224 1.00 96.50 93 ASN A CA 1
ATOM 703 C C . ASN A 1 93 ? 4.447 4.831 0.984 1.00 96.50 93 ASN A C 1
ATOM 705 O O . ASN A 1 93 ? 3.798 4.277 1.873 1.00 96.50 93 ASN A O 1
ATOM 709 N N . LEU A 1 94 ? 5.777 4.842 0.976 1.00 96.31 94 LEU A N 1
ATOM 710 C CA . LEU A 1 94 ? 6.655 4.268 1.986 1.00 96.31 94 LEU A CA 1
ATOM 711 C C . LEU A 1 94 ? 7.860 5.182 2.170 1.00 96.31 94 LEU A C 1
ATOM 713 O O . LEU A 1 94 ? 8.481 5.588 1.187 1.00 96.31 94 LEU A O 1
ATOM 717 N N . ARG A 1 95 ? 8.280 5.403 3.418 1.00 94.44 95 ARG A N 1
ATOM 718 C CA . ARG A 1 95 ? 9.554 6.086 3.686 1.00 94.44 95 ARG A CA 1
ATOM 719 C C . ARG A 1 95 ? 10.722 5.378 2.983 1.00 94.44 95 ARG A C 1
ATOM 721 O O . ARG A 1 95 ? 10.739 4.136 2.950 1.00 94.44 95 ARG A O 1
ATOM 728 N N . PRO A 1 96 ? 11.759 6.107 2.519 1.00 94.12 96 PRO A N 1
ATOM 729 C CA . PRO A 1 96 ? 12.873 5.520 1.771 1.00 94.12 96 PRO A CA 1
ATOM 730 C C . PRO A 1 96 ? 13.535 4.331 2.474 1.00 94.12 96 PRO A C 1
ATOM 732 O O . PRO A 1 96 ? 13.684 3.266 1.873 1.00 94.12 96 PRO A O 1
ATOM 735 N N . ALA A 1 97 ? 13.851 4.468 3.765 1.00 93.19 97 ALA A N 1
ATOM 736 C CA . ALA A 1 97 ? 14.481 3.407 4.551 1.00 93.19 97 ALA A CA 1
ATOM 737 C C . ALA A 1 97 ? 13.619 2.132 4.614 1.00 93.19 97 ALA A C 1
ATOM 739 O O . ALA A 1 97 ? 14.132 1.019 4.496 1.00 93.19 97 ALA A O 1
ATOM 740 N N . LYS A 1 98 ? 12.294 2.276 4.758 1.00 95.50 98 LYS A N 1
ATOM 741 C CA . LYS A 1 98 ? 11.372 1.137 4.832 1.00 95.50 98 LYS A CA 1
ATOM 742 C C . LYS A 1 98 ? 11.204 0.466 3.473 1.00 95.50 98 LYS A C 1
ATOM 744 O O . LYS A 1 98 ? 11.292 -0.757 3.387 1.00 95.50 98 LYS A O 1
ATOM 749 N N . ARG A 1 99 ? 11.024 1.254 2.411 1.00 95.88 99 ARG A N 1
ATOM 750 C CA . ARG A 1 99 ? 10.934 0.769 1.027 1.00 95.88 99 ARG A CA 1
ATOM 751 C C . ARG A 1 99 ? 12.173 -0.041 0.631 1.00 95.88 99 ARG A C 1
ATOM 753 O O . ARG A 1 99 ? 12.037 -1.131 0.074 1.00 95.88 99 ARG A O 1
ATOM 760 N N . GLN A 1 100 ? 13.364 0.460 0.969 1.00 94.25 100 GLN A N 1
ATOM 761 C CA . GLN A 1 100 ? 14.638 -0.229 0.738 1.00 94.25 100 GLN A CA 1
ATOM 762 C C . GLN A 1 100 ? 14.754 -1.515 1.563 1.00 94.25 100 GLN A C 1
ATOM 764 O O . GLN A 1 100 ? 15.080 -2.559 1.007 1.00 94.25 100 GLN A O 1
ATOM 769 N N . ALA A 1 101 ?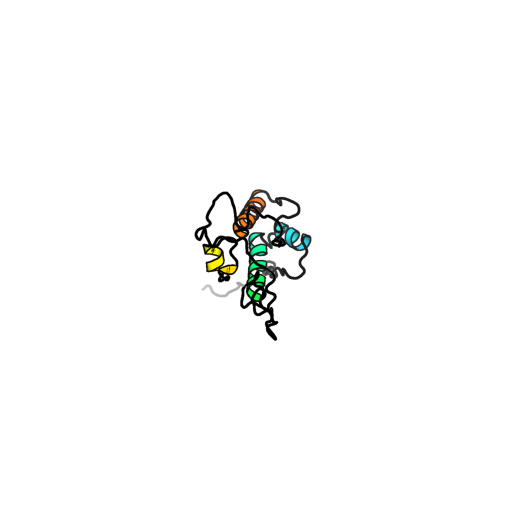 14.418 -1.477 2.858 1.00 96.06 101 ALA A N 1
ATOM 770 C CA . ALA A 1 101 ? 14.441 -2.661 3.721 1.00 96.06 101 ALA A CA 1
ATOM 771 C C . ALA A 1 101 ? 13.489 -3.773 3.239 1.00 96.06 101 ALA A C 1
ATOM 773 O O . ALA A 1 101 ? 13.777 -4.957 3.397 1.00 96.06 101 ALA A O 1
ATOM 774 N N . LEU A 1 102 ? 12.369 -3.403 2.611 1.00 96.19 102 LEU A N 1
ATOM 775 C CA . LEU A 1 102 ? 11.434 -4.344 1.990 1.00 96.19 102 LEU A CA 1
ATOM 776 C C . LEU A 1 102 ? 11.900 -4.842 0.609 1.00 96.19 102 LEU A C 1
ATOM 778 O O . LEU A 1 102 ? 11.296 -5.765 0.054 1.00 96.19 102 LEU A O 1
ATOM 782 N N . GLY A 1 103 ? 12.994 -4.298 0.069 1.00 96.06 103 GLY A N 1
ATOM 783 C CA . GLY A 1 103 ? 13.610 -4.720 -1.188 1.00 96.06 103 GLY A CA 1
ATOM 784 C C . GLY A 1 103 ? 12.880 -4.236 -2.441 1.00 96.06 103 GLY A C 1
ATOM 785 O O . GLY A 1 103 ? 12.908 -4.928 -3.456 1.00 96.06 103 GLY A O 1
ATOM 786 N N . PHE A 1 104 ? 12.188 -3.096 -2.375 1.00 95.56 104 PHE A N 1
ATOM 787 C CA . PHE A 1 104 ? 11.576 -2.482 -3.556 1.00 95.56 104 PHE A CA 1
ATOM 788 C C . PHE A 1 104 ? 12.591 -1.661 -4.361 1.00 95.56 104 PHE A C 1
ATOM 790 O O . PHE A 1 104 ? 13.476 -1.017 -3.795 1.00 95.56 104 PHE A O 1
ATOM 797 N N . ASP A 1 105 ? 12.413 -1.639 -5.687 1.00 88.25 105 ASP A N 1
ATOM 798 C CA . ASP A 1 105 ? 13.238 -0.854 -6.615 1.00 88.25 105 ASP A CA 1
ATOM 799 C C . ASP A 1 105 ? 13.271 0.639 -6.200 1.00 88.25 105 ASP A C 1
ATOM 801 O O . ASP A 1 105 ? 12.232 1.192 -5.811 1.00 88.25 105 ASP A O 1
ATOM 805 N N . PRO A 1 106 ? 14.437 1.316 -6.266 1.00 87.62 106 PRO A N 1
ATOM 806 C CA . PRO A 1 106 ? 14.561 2.765 -6.086 1.00 87.62 106 PRO A CA 1
ATOM 807 C C . PRO A 1 106 ? 13.521 3.602 -6.842 1.00 87.62 106 PRO A C 1
ATOM 809 O O . PRO A 1 106 ? 13.018 4.573 -6.288 1.00 87.62 106 PRO A O 1
ATOM 812 N N . ARG A 1 107 ? 13.127 3.179 -8.048 1.00 85.88 107 ARG A N 1
ATOM 813 C CA . ARG A 1 107 ? 12.120 3.820 -8.910 1.00 85.88 107 ARG A CA 1
ATOM 814 C C . ARG A 1 107 ? 10.699 3.797 -8.349 1.00 85.88 107 ARG A C 1
ATOM 816 O O . ARG A 1 107 ? 9.813 4.378 -8.958 1.00 85.88 107 ARG A O 1
ATOM 823 N N . LYS A 1 108 ? 10.462 3.107 -7.229 1.00 91.56 108 LYS A N 1
ATOM 824 C CA . LYS A 1 108 ? 9.179 3.135 -6.514 1.00 91.56 108 LYS A CA 1
ATOM 825 C C . LYS A 1 108 ? 9.050 4.313 -5.539 1.00 91.56 108 LYS A C 1
ATOM 827 O O . LYS A 1 108 ? 8.053 4.370 -4.830 1.00 91.56 108 LYS A O 1
ATOM 832 N N . ALA A 1 109 ? 10.033 5.211 -5.466 1.00 90.44 109 ALA A N 1
ATOM 833 C CA . ALA A 1 109 ? 9.903 6.488 -4.763 1.00 90.44 109 ALA A CA 1
ATOM 834 C C . ALA A 1 109 ? 9.172 7.522 -5.632 1.00 90.44 109 ALA A C 1
ATOM 836 O O . ALA A 1 109 ? 9.252 7.455 -6.861 1.00 90.44 109 ALA A O 1
ATOM 837 N N . ARG A 1 110 ? 8.493 8.493 -5.019 1.00 87.12 110 ARG A N 1
ATOM 838 C CA . ARG A 1 110 ? 8.023 9.690 -5.727 1.00 87.12 110 ARG A CA 1
ATOM 839 C C . ARG A 1 110 ? 9.146 10.704 -5.909 1.00 87.12 110 ARG A C 1
ATOM 841 O O . ARG A 1 110 ? 9.282 11.258 -6.996 1.00 87.12 110 ARG A O 1
ATOM 848 N N . SER A 1 111 ? 9.947 10.950 -4.872 1.00 83.50 111 SER A N 1
ATOM 849 C CA . SER A 1 111 ? 11.078 11.882 -4.947 1.00 83.50 111 SER A CA 1
ATOM 850 C C . SER A 1 111 ? 12.416 11.151 -5.020 1.00 83.50 111 SER A C 1
ATOM 852 O O . SER A 1 111 ? 12.688 10.231 -4.254 1.00 83.50 111 SER A O 1
ATOM 854 N N . MET A 1 112 ? 13.278 11.596 -5.938 1.00 78.75 112 MET A N 1
ATOM 855 C CA . MET A 1 112 ? 14.682 11.169 -6.023 1.00 78.75 112 MET A CA 1
ATOM 856 C C . MET A 1 112 ? 15.656 12.263 -5.559 1.00 78.75 112 MET A C 1
ATOM 858 O O . MET A 1 112 ? 16.858 12.017 -5.487 1.00 78.75 112 MET A O 1
ATOM 862 N N . THR A 1 113 ? 15.156 13.466 -5.260 1.00 84.88 113 THR A N 1
ATOM 863 C CA . THR A 1 113 ? 15.962 14.627 -4.847 1.00 84.88 113 THR A CA 1
ATOM 864 C C . THR A 1 113 ? 15.986 14.829 -3.334 1.00 84.88 113 THR A C 1
ATOM 866 O O . THR A 1 113 ? 16.903 15.474 -2.836 1.00 84.88 113 THR A O 1
ATOM 869 N N . ASP A 1 114 ? 15.024 14.259 -2.602 1.00 86.88 114 ASP A N 1
ATOM 870 C CA . ASP A 1 114 ? 15.055 14.140 -1.140 1.00 86.88 114 ASP A CA 1
ATOM 871 C C . ASP A 1 114 ? 15.244 12.661 -0.750 1.00 86.88 114 ASP A C 1
ATOM 873 O O . ASP A 1 114 ? 14.277 11.899 -0.724 1.00 86.88 114 ASP A O 1
ATOM 877 N N . PRO A 1 115 ? 16.485 12.208 -0.491 1.00 84.94 115 PRO A N 1
ATOM 878 C CA . PRO A 1 115 ? 16.763 10.803 -0.199 1.00 84.94 115 PRO A CA 1
ATOM 879 C C . PRO A 1 115 ? 16.393 10.393 1.231 1.00 84.94 115 PRO A C 1
ATOM 881 O O . PRO A 1 115 ? 16.327 9.196 1.521 1.00 84.94 115 PRO A O 1
ATOM 884 N N . VAL A 1 116 ? 16.208 11.363 2.133 1.00 89.81 116 VAL A N 1
ATOM 885 C CA . VAL A 1 116 ? 15.865 11.101 3.533 1.00 89.81 116 VAL A CA 1
ATOM 886 C C . VAL A 1 116 ? 14.355 10.997 3.672 1.00 89.81 116 VAL A C 1
ATOM 888 O O . VAL A 1 116 ? 13.890 10.065 4.330 1.00 89.81 116 VAL A O 1
ATOM 891 N N . ASP A 1 117 ? 13.635 11.944 3.060 1.00 90.38 117 ASP A N 1
ATOM 892 C CA . ASP A 1 117 ? 12.179 12.060 3.024 1.00 90.38 117 ASP A CA 1
ATOM 893 C C . ASP A 1 117 ? 11.544 11.617 4.353 1.00 90.38 117 ASP A C 1
ATOM 895 O O . ASP A 1 117 ? 10.950 10.543 4.495 1.00 90.38 117 ASP A O 1
ATOM 899 N N . ASN A 1 118 ? 11.771 12.420 5.400 1.00 91.44 118 ASN A N 1
ATOM 900 C CA . ASN A 1 118 ? 11.400 12.068 6.769 1.00 91.44 118 ASN A CA 1
ATOM 901 C C . ASN A 1 118 ? 10.400 13.021 7.441 1.00 91.44 118 ASN A C 1
ATOM 903 O O . ASN A 1 118 ? 10.157 12.872 8.640 1.00 91.44 118 ASN A O 1
ATOM 907 N N . ALA A 1 119 ? 9.758 13.924 6.691 1.00 92.75 119 ALA A N 1
ATOM 908 C CA . ALA A 1 119 ? 8.831 14.922 7.233 1.00 92.75 119 ALA A CA 1
ATOM 909 C C . ALA A 1 119 ? 7.789 14.305 8.206 1.00 92.75 119 ALA A C 1
ATOM 911 O O . ALA A 1 119 ? 7.015 13.430 7.805 1.00 92.75 119 ALA A O 1
ATOM 912 N N . PRO A 1 120 ? 7.732 14.730 9.484 1.00 91.94 120 PRO A N 1
ATOM 913 C CA . PRO A 1 120 ? 6.905 14.068 10.501 1.00 91.94 120 PRO A CA 1
ATOM 914 C C . PRO A 1 120 ? 5.398 14.272 10.290 1.00 91.94 120 PRO A C 1
ATOM 916 O O . PRO A 1 120 ? 4.595 13.425 10.680 1.00 91.94 120 PRO A O 1
ATOM 919 N N . ALA A 1 121 ? 5.006 15.372 9.643 1.00 93.06 121 ALA A N 1
ATOM 920 C CA . ALA A 1 121 ? 3.608 15.703 9.363 1.00 93.06 121 ALA A CA 1
ATOM 921 C C . ALA A 1 121 ? 2.989 14.880 8.215 1.00 93.06 121 ALA A C 1
ATOM 923 O O . ALA A 1 121 ? 1.790 14.980 7.977 1.00 93.06 121 ALA A O 1
ATOM 924 N N . MET A 1 122 ? 3.782 14.064 7.518 1.00 93.19 122 MET A N 1
ATOM 925 C CA . MET A 1 122 ? 3.358 13.327 6.329 1.00 93.19 122 MET A CA 1
ATOM 926 C C . MET A 1 122 ? 3.548 11.820 6.558 1.00 93.19 122 MET A C 1
ATOM 928 O O . MET A 1 122 ? 4.586 11.283 6.200 1.00 93.19 122 MET A O 1
ATOM 932 N N . PRO A 1 123 ? 2.643 11.108 7.240 1.00 95.50 123 PRO A N 1
ATOM 933 C CA . PRO A 1 123 ? 2.816 9.668 7.433 1.00 95.50 123 PRO A CA 1
ATOM 934 C C . PRO A 1 123 ? 2.857 8.895 6.116 1.00 95.50 123 PRO A C 1
ATOM 936 O O . PRO A 1 123 ? 2.133 9.234 5.186 1.00 95.50 123 PRO A O 1
ATOM 939 N N . ASP A 1 124 ? 3.639 7.821 6.077 1.00 96.31 124 ASP A N 1
ATOM 940 C CA . ASP A 1 124 ? 3.537 6.819 5.018 1.00 96.31 124 ASP A CA 1
ATOM 941 C C . ASP A 1 124 ? 2.376 5.829 5.249 1.00 96.31 124 ASP A C 1
ATOM 943 O O . ASP A 1 124 ? 1.693 5.863 6.280 1.00 96.31 124 ASP A O 1
ATOM 947 N N . ALA A 1 125 ? 2.139 4.921 4.296 1.00 97.44 125 ALA A N 1
ATOM 948 C CA . ALA A 1 125 ? 1.018 3.984 4.366 1.00 97.44 125 ALA A CA 1
ATOM 949 C C . ALA A 1 125 ? 1.055 3.062 5.601 1.00 97.44 125 ALA A C 1
ATOM 951 O O . ALA A 1 125 ? 0.004 2.748 6.161 1.00 97.44 125 ALA A O 1
ATOM 952 N N . LEU A 1 126 ? 2.242 2.632 6.044 1.00 98.06 126 LEU A N 1
ATOM 953 C CA . LEU A 1 126 ? 2.381 1.774 7.224 1.00 98.06 126 LEU A CA 1
ATOM 954 C C . LEU A 1 126 ? 2.170 2.574 8.512 1.00 98.06 126 LEU A C 1
ATOM 956 O O . LEU A 1 126 ? 1.575 2.065 9.458 1.00 98.06 126 LEU A O 1
ATOM 960 N N . GLU A 1 127 ? 2.601 3.833 8.553 1.00 97.94 127 GLU A N 1
ATOM 961 C CA . GLU A 1 127 ? 2.361 4.723 9.690 1.00 97.94 127 GLU A CA 1
ATOM 962 C C . GLU A 1 127 ? 0.883 5.100 9.830 1.00 97.94 127 GLU A C 1
ATOM 964 O O . GLU A 1 127 ? 0.368 5.128 10.949 1.00 97.94 127 GLU A O 1
ATOM 969 N N . VAL A 1 128 ? 0.182 5.370 8.722 1.00 97.88 128 VAL A N 1
ATOM 970 C CA . VAL A 1 128 ? -1.277 5.576 8.741 1.00 97.88 128 VAL A CA 1
ATOM 971 C C . VAL A 1 128 ? -1.978 4.321 9.256 1.00 97.88 128 VAL A C 1
ATOM 973 O O . VAL A 1 128 ? -2.833 4.415 10.138 1.00 97.88 128 VAL A O 1
ATOM 976 N N . ALA A 1 129 ? -1.592 3.148 8.757 1.00 98.69 129 ALA A N 1
ATOM 977 C CA . ALA A 1 129 ? -2.178 1.882 9.172 1.00 98.69 129 ALA A CA 1
ATOM 978 C C . ALA A 1 129 ? -1.934 1.581 10.662 1.00 98.69 129 ALA A C 1
ATOM 980 O O . ALA A 1 129 ? -2.868 1.231 11.380 1.00 98.69 129 ALA A O 1
ATOM 981 N N . ALA A 1 130 ? -0.725 1.833 11.169 1.00 98.75 130 ALA A N 1
ATOM 982 C CA . ALA A 1 130 ? -0.411 1.678 12.588 1.00 98.75 130 ALA A CA 1
ATOM 983 C C . ALA A 1 130 ? -1.235 2.626 13.480 1.00 98.75 130 ALA A C 1
ATOM 985 O O . ALA A 1 130 ? -1.661 2.243 14.571 1.00 98.75 130 ALA A O 1
ATOM 986 N N . ARG A 1 131 ? -1.511 3.857 13.022 1.00 98.56 131 ARG A N 1
ATOM 987 C CA . ARG A 1 131 ? -2.404 4.790 13.736 1.00 98.56 131 ARG A CA 1
ATOM 988 C C . ARG A 1 131 ? -3.845 4.287 13.765 1.00 98.56 131 ARG A C 1
ATOM 990 O O . ARG A 1 131 ? -4.503 4.425 14.793 1.00 98.56 131 ARG A O 1
ATOM 997 N N . GLN A 1 132 ? -4.331 3.714 12.662 1.00 98.75 132 GLN A N 1
ATOM 998 C CA . GLN A 1 132 ? -5.651 3.083 12.612 1.00 98.75 132 GLN A CA 1
ATOM 999 C C . GLN A 1 132 ? -5.732 1.923 13.611 1.00 98.75 132 GLN A C 1
ATOM 1001 O O . GLN A 1 132 ? -6.665 1.877 14.410 1.00 98.75 132 GLN A O 1
ATOM 1006 N N . ASP A 1 133 ? -4.716 1.063 13.647 1.00 98.88 133 ASP A N 1
ATOM 1007 C CA . ASP A 1 133 ? -4.650 -0.064 14.581 1.00 9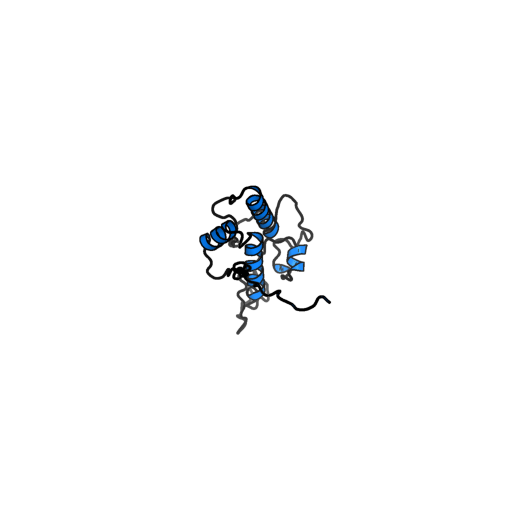8.88 133 ASP A CA 1
ATOM 1008 C C . ASP A 1 133 ? -4.653 0.401 16.045 1.00 98.88 133 ASP A C 1
ATOM 1010 O O . ASP A 1 133 ? -5.423 -0.109 16.859 1.00 98.88 133 ASP A O 1
ATOM 1014 N N . ALA A 1 134 ? -3.858 1.422 16.382 1.00 98.81 134 ALA A N 1
ATOM 1015 C CA . ALA A 1 134 ? -3.824 2.000 17.727 1.00 98.81 134 ALA A CA 1
ATOM 1016 C C . ALA A 1 134 ? -5.161 2.652 18.126 1.00 98.81 134 ALA A C 1
ATOM 1018 O O . ALA A 1 134 ? -5.614 2.530 19.269 1.00 98.81 134 ALA A O 1
ATOM 1019 N N . TYR A 1 135 ? -5.821 3.330 17.185 1.00 98.75 135 TYR A N 1
ATOM 1020 C CA . TYR A 1 135 ? -7.148 3.896 17.409 1.00 98.75 135 TYR A CA 1
ATOM 1021 C C . TYR A 1 135 ? -8.179 2.799 17.691 1.00 98.75 135 TYR A C 1
ATOM 1023 O O . TYR A 1 135 ? -8.936 2.898 18.657 1.00 98.75 135 TYR A O 1
ATOM 1031 N N . PHE A 1 136 ? -8.185 1.728 16.895 1.00 98.62 136 PHE A N 1
ATOM 1032 C CA . PHE A 1 136 ? -9.098 0.610 17.105 1.00 98.62 136 PHE A CA 1
ATOM 1033 C C . PHE A 1 136 ? -8.831 -0.081 18.447 1.00 98.62 136 PHE A C 1
ATOM 1035 O O . PHE A 1 136 ? -9.760 -0.275 19.226 1.00 98.62 136 PHE A O 1
ATOM 1042 N N . ALA A 1 137 ? -7.566 -0.353 18.776 1.00 98.44 137 ALA A N 1
ATOM 1043 C CA . ALA A 1 137 ? -7.181 -0.974 20.042 1.00 98.44 137 ALA A CA 1
ATOM 1044 C C . ALA A 1 137 ? -7.592 -0.150 21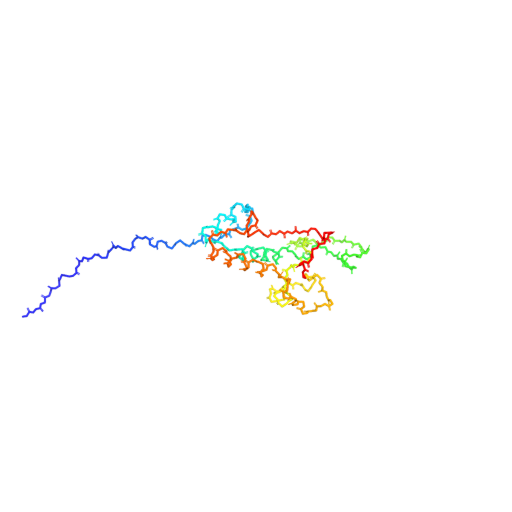.277 1.00 98.44 137 ALA A C 1
ATOM 1046 O O . ALA A 1 137 ? -7.944 -0.718 22.307 1.00 98.44 137 ALA A O 1
ATOM 1047 N N . SER A 1 138 ? -7.561 1.184 21.185 1.00 98.38 138 SER A N 1
ATOM 1048 C CA . SER A 1 138 ? -7.913 2.069 22.306 1.00 98.38 138 SER A CA 1
ATOM 1049 C C . SER A 1 138 ? -9.408 2.359 22.427 1.00 98.38 138 SER A C 1
ATOM 1051 O O . SER A 1 138 ? -9.882 2.651 23.524 1.00 98.38 138 SER A O 1
ATOM 1053 N N . THR A 1 139 ? -10.160 2.305 21.326 1.00 98.31 139 THR A N 1
ATOM 1054 C CA . THR A 1 139 ? -11.561 2.760 21.300 1.00 98.31 139 THR A CA 1
ATOM 1055 C C . THR A 1 139 ? -12.578 1.663 21.003 1.00 98.31 139 THR A C 1
ATOM 1057 O O . THR A 1 139 ? -13.768 1.861 21.250 1.00 98.31 139 THR A O 1
ATOM 1060 N N . GLY A 1 140 ? -12.144 0.541 20.426 1.00 97.69 140 GLY A N 1
ATOM 1061 C CA . GLY A 1 140 ? -13.014 -0.477 19.835 1.00 97.69 140 GLY A CA 1
ATOM 1062 C C . GLY A 1 140 ? -13.778 0.005 18.595 1.00 97.69 140 GLY A C 1
ATOM 1063 O O . GLY A 1 140 ? -14.710 -0.666 18.156 1.00 97.69 140 GLY A O 1
ATOM 1064 N N . LYS A 1 141 ? -13.437 1.177 18.040 1.00 98.25 141 LYS A N 1
ATOM 1065 C CA . LYS A 1 141 ? -14.143 1.802 16.915 1.00 98.25 141 LYS A CA 1
ATOM 1066 C C . LYS A 1 141 ? -13.250 1.890 15.686 1.00 98.25 141 LYS A C 1
ATOM 1068 O O . LYS A 1 141 ? -12.052 2.141 15.778 1.00 98.25 141 LYS A O 1
ATOM 1073 N N . LEU A 1 142 ? -13.860 1.733 14.517 1.00 98.50 142 LEU A N 1
ATOM 1074 C CA . LEU A 1 142 ? -13.220 2.054 13.245 1.00 98.50 142 LEU A CA 1
ATOM 1075 C C . LEU A 1 142 ? -13.134 3.580 13.088 1.00 98.50 142 LEU A C 1
ATOM 1077 O O . LEU A 1 142 ? -14.024 4.304 13.531 1.00 98.50 142 LEU A O 1
ATOM 1081 N N . VAL A 1 143 ? -12.093 4.075 12.412 1.00 97.94 143 VAL A N 1
ATOM 1082 C CA . VAL A 1 143 ? -11.921 5.524 12.142 1.00 97.94 143 VAL A CA 1
ATOM 1083 C C . VAL A 1 143 ? -12.930 6.066 11.118 1.00 97.94 143 VAL A C 1
ATOM 1085 O O . VAL A 1 143 ? -13.032 7.274 10.931 1.00 97.94 143 VAL A O 1
ATOM 1088 N N . GLY A 1 144 ? -13.654 5.178 10.432 1.00 97.69 144 GLY A N 1
ATOM 1089 C CA . GLY A 1 144 ? -14.665 5.500 9.430 1.00 97.69 144 GLY A CA 1
ATOM 1090 C C . GLY A 1 144 ? -14.936 4.327 8.477 1.00 97.69 144 GLY A C 1
ATOM 1091 O O . GLY A 1 144 ? -14.330 3.263 8.638 1.00 97.69 144 GLY A O 1
ATOM 1092 N N . PRO A 1 145 ? -15.789 4.521 7.450 1.00 97.38 145 PRO A N 1
ATOM 1093 C CA . PRO A 1 145 ? -16.200 3.470 6.509 1.00 97.38 145 PRO A CA 1
ATOM 1094 C C . PRO A 1 145 ? -15.081 2.880 5.644 1.00 97.38 145 PRO A C 1
ATOM 1096 O O . PRO A 1 145 ? -15.310 1.894 4.957 1.00 97.38 145 PRO A O 1
ATOM 1099 N N . LEU A 1 146 ? -13.883 3.472 5.653 1.00 98.19 146 LEU A N 1
ATOM 1100 C CA . LEU A 1 146 ? -12.706 2.999 4.913 1.00 98.19 146 LEU A CA 1
ATOM 1101 C C . LEU A 1 146 ? -11.526 2.652 5.838 1.00 98.19 146 LEU A C 1
ATOM 1103 O O . LEU A 1 146 ? -10.384 2.578 5.391 1.00 98.19 146 LEU A O 1
ATOM 1107 N N . HIS A 1 147 ? -11.772 2.442 7.136 1.00 98.56 147 HIS A N 1
ATOM 1108 C CA . HIS A 1 147 ? -10.738 1.944 8.046 1.00 98.56 147 HIS A CA 1
ATOM 1109 C C . HIS A 1 147 ? -10.155 0.622 7.521 1.00 98.56 147 HIS A C 1
ATOM 1111 O O . HIS A 1 147 ? -10.913 -0.265 7.124 1.00 98.56 147 HIS A O 1
ATOM 1117 N N . GLY A 1 148 ? -8.825 0.500 7.518 1.00 98.00 148 GLY A N 1
ATOM 1118 C CA . GLY A 1 148 ? -8.108 -0.684 7.043 1.00 98.00 148 GLY A CA 1
ATOM 1119 C C . GLY A 1 148 ? -8.076 -0.877 5.526 1.00 98.00 148 GLY A C 1
ATOM 11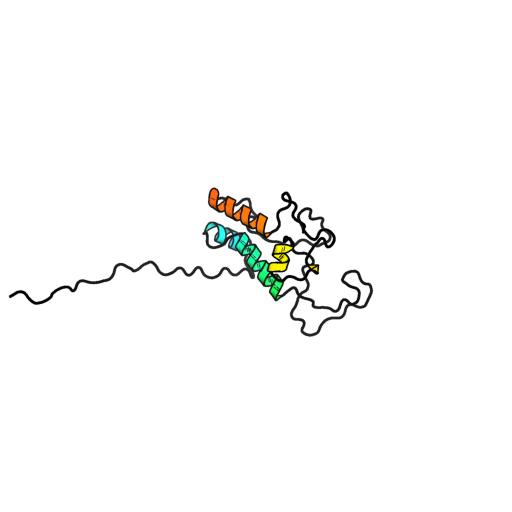20 O O . GLY A 1 148 ? -7.520 -1.871 5.065 1.00 98.00 148 GLY A O 1
ATOM 1121 N N . VAL A 1 149 ? -8.638 0.040 4.732 1.00 97.94 149 VAL A N 1
ATOM 1122 C CA . VAL A 1 149 ? -8.654 -0.078 3.267 1.00 97.94 149 VAL A CA 1
ATOM 1123 C C . VAL A 1 149 ? -7.396 0.549 2.667 1.00 97.94 149 VAL A C 1
ATOM 1125 O O . VAL A 1 149 ? -7.140 1.740 2.828 1.00 97.94 149 VAL A O 1
ATOM 1128 N N . ALA A 1 150 ? -6.632 -0.251 1.921 1.00 97.00 150 ALA A N 1
ATOM 1129 C CA . ALA A 1 150 ? -5.560 0.222 1.051 1.00 97.00 150 ALA A CA 1
ATOM 1130 C C . ALA A 1 150 ? -6.072 0.337 -0.390 1.00 97.00 150 ALA A C 1
ATOM 1132 O O . ALA A 1 150 ? -6.829 -0.515 -0.855 1.00 97.00 150 ALA A O 1
ATOM 1133 N N . PHE A 1 151 ? -5.649 1.375 -1.106 1.00 96.19 151 PHE A N 1
ATOM 1134 C CA . PHE A 1 151 ? -6.082 1.624 -2.477 1.00 96.19 151 PHE A CA 1
ATOM 1135 C C . PHE A 1 151 ? -4.964 2.268 -3.302 1.00 96.19 151 PHE A C 1
ATOM 1137 O O . PHE A 1 151 ? -3.984 2.778 -2.761 1.00 96.19 151 PHE A O 1
ATOM 1144 N N . SER A 1 152 ? -5.107 2.219 -4.625 1.00 95.94 152 SER A N 1
ATOM 1145 C CA . SER A 1 152 ? -4.211 2.875 -5.579 1.00 95.94 152 SER A CA 1
ATOM 1146 C C . SER A 1 152 ? -4.915 4.047 -6.252 1.00 95.94 152 SER A C 1
ATOM 1148 O O . SER A 1 152 ? -6.097 3.954 -6.580 1.00 95.94 152 SER A O 1
ATOM 1150 N N . ILE A 1 153 ? -4.168 5.109 -6.531 1.00 95.25 153 ILE A N 1
ATOM 1151 C CA . ILE A 1 153 ? -4.629 6.285 -7.270 1.00 95.25 153 ILE A CA 1
ATOM 1152 C C . ILE A 1 153 ? -3.846 6.380 -8.583 1.00 95.25 153 ILE A C 1
ATOM 1154 O O . ILE A 1 153 ? -2.662 6.050 -8.635 1.00 95.25 153 ILE A O 1
ATOM 1158 N N . LYS A 1 154 ? -4.512 6.816 -9.658 1.00 95.06 154 LYS A N 1
ATOM 1159 C CA . LYS A 1 154 ? -3.854 7.086 -10.942 1.00 95.06 154 LYS A CA 1
ATOM 1160 C C . LYS A 1 154 ? -2.891 8.264 -10.782 1.00 95.06 154 LYS A C 1
ATOM 1162 O O . LYS A 1 154 ? -3.283 9.295 -10.256 1.00 95.06 154 LYS A O 1
ATOM 1167 N N . ASP A 1 155 ? -1.690 8.156 -11.338 1.00 91.19 155 ASP A N 1
ATOM 1168 C CA . ASP A 1 155 ? -0.608 9.147 -11.177 1.00 91.19 155 ASP A CA 1
ATOM 1169 C C . ASP A 1 155 ? -0.893 10.542 -11.786 1.00 91.19 155 ASP A C 1
ATOM 1171 O O . ASP A 1 155 ? -0.075 11.446 -11.721 1.00 91.19 155 ASP A O 1
ATOM 1175 N N . GLN A 1 156 ? -2.074 10.736 -12.379 1.00 92.56 156 GLN A N 1
ATOM 1176 C CA . GLN A 1 156 ? -2.562 12.048 -12.819 1.00 92.56 156 GLN A CA 1
ATOM 1177 C C . GLN A 1 156 ? -3.190 12.870 -11.685 1.00 92.56 156 GLN A C 1
ATOM 1179 O O . GLN A 1 156 ? -3.454 14.053 -11.879 1.00 92.56 156 GLN A O 1
ATOM 1184 N N . TYR A 1 157 ? -3.495 12.248 -10.545 1.00 94.00 157 TYR A N 1
ATOM 1185 C CA . TYR A 1 157 ? -4.064 12.935 -9.391 1.00 94.00 157 TYR A CA 1
ATOM 1186 C C . TYR A 1 157 ? -2.963 13.364 -8.427 1.00 94.00 157 TYR A C 1
ATOM 1188 O O . TYR A 1 157 ? -2.094 12.570 -8.058 1.00 94.00 157 TYR A O 1
ATOM 1196 N N . ASP A 1 158 ? -3.064 14.601 -7.951 1.00 91.81 158 ASP A N 1
ATOM 1197 C CA . ASP A 1 158 ? -2.188 15.102 -6.904 1.00 91.81 158 ASP A CA 1
ATOM 1198 C C . ASP A 1 158 ? -2.475 14.395 -5.577 1.00 91.81 158 ASP A C 1
ATOM 1200 O O . ASP A 1 158 ? -3.597 14.372 -5.070 1.00 91.81 158 ASP A O 1
ATOM 1204 N N . THR A 1 159 ? -1.423 13.835 -4.994 1.00 91.06 159 THR A N 1
ATOM 1205 C CA . THR A 1 159 ? -1.446 13.177 -3.683 1.00 91.06 159 THR A CA 1
ATOM 1206 C C . THR A 1 159 ? -0.401 13.836 -2.797 1.00 91.06 159 THR A C 1
ATOM 1208 O O . THR A 1 159 ? 0.796 13.647 -3.010 1.00 91.06 159 THR A O 1
ATOM 1211 N N . PHE A 1 160 ? -0.827 14.645 -1.832 1.00 88.75 160 PHE A N 1
ATOM 1212 C CA . PHE A 1 160 ? 0.098 15.429 -1.004 1.00 88.75 160 PHE A CA 1
ATOM 1213 C C . PHE A 1 160 ? 0.992 14.563 -0.099 1.00 88.75 160 PHE A C 1
ATOM 1215 O O . PHE A 1 160 ? 2.052 15.015 0.316 1.00 88.75 160 PHE A O 1
ATOM 1222 N N . ASP A 1 161 ? 0.550 13.349 0.222 1.00 88.00 161 ASP A N 1
ATOM 1223 C CA . ASP A 1 161 ? 1.134 12.429 1.199 1.00 88.00 161 ASP A CA 1
ATOM 1224 C C . ASP A 1 161 ? 1.914 11.266 0.574 1.00 88.00 161 ASP A C 1
ATOM 1226 O O . ASP A 1 161 ? 2.411 10.401 1.291 1.00 88.00 161 ASP A O 1
ATOM 1230 N N . MET A 1 162 ? 2.017 11.226 -0.755 1.00 90.00 162 MET A N 1
ATOM 1231 C CA . MET A 1 162 ? 2.804 10.218 -1.464 1.00 90.00 162 MET A CA 1
ATOM 1232 C C . MET A 1 162 ? 4.297 10.555 -1.388 1.00 90.00 162 MET A C 1
ATOM 1234 O O . MET A 1 162 ? 4.682 11.713 -1.557 1.00 90.00 162 MET A O 1
ATOM 1238 N N . ARG A 1 163 ? 5.117 9.523 -1.183 1.00 87.62 163 ARG A N 1
ATOM 1239 C CA . ARG A 1 163 ? 6.553 9.584 -0.874 1.00 87.62 163 ARG A CA 1
ATOM 1240 C C . ARG A 1 163 ? 7.410 8.916 -1.951 1.00 87.62 163 ARG A C 1
ATOM 1242 O O . ARG A 1 163 ? 6.942 7.927 -2.558 1.00 87.62 163 ARG A O 1
#

pLDDT: mean 88.24, std 16.22, range [41.94, 98.88]

Sequence (163 aa):
MLRHLVVASLILLVCGLASAQTAKFRIEEATIEDIQSSILRGELTSTRVVELYLNRIKAYNGPCVNLPDGVLGLGPITPIRNARQLNALLSLNLRPAKRQALGFDPRKARSMTDPVDNAPAMPDALEVAARQDAYFASTGKLVGPLHGVAFSIKDQYDTFDMR